Protein AF-U6DZ20-F1 (afdb_monomer)

Secondary structure (DSSP, 8-state):
-TT---SSHHHHHHHHHHHHHHHHHHHHHHHHHHHHHSSSPP-----EEEEEEETTEEEEEEESS---EEEEEETTTTEEEEEE-S----TTSHHHHHHHHHTT----

Radius of gyration: 18.18 Å; Cα contacts (8 Å, |Δi|>4): 104; chains: 1; bounding box: 45×32×55 Å

Foldseek 3Di:
DVDQDDDDPVVNVVVVVVVLVVVVVVVVVVVQVVQVPDVVRDPDDDWDWDWDDDPPDTDIDTGAQDWDWDFDQDPVVRDTDIDTPDDHQDCVDPVNVVVQVVVVHHDD

Solvent-accessible surface area (backbone atoms only — not comparable to full-atom values): 6803 Å² total; per-residue (Å²): 128,97,79,69,78,82,75,58,70,69,61,31,52,54,49,54,54,49,52,53,53,53,49,55,53,52,51,51,57,54,47,52,56,55,30,64,72,41,90,75,55,62,85,80,83,82,66,49,72,46,80,50,77,52,94,94,45,78,46,71,49,70,46,36,68,61,78,47,70,45,82,41,78,38,81,91,77,75,42,78,44,82,41,77,67,54,72,61,54,44,65,85,41,68,70,47,33,51,53,39,43,76,72,74,46,86,81,132

Mean predicted aligned error: 4.15 Å

Structure (mmCIF, N/CA/C/O backbone):
data_AF-U6DZ20-F1
#
_entry.id   AF-U6DZ20-F1
#
loop_
_atom_site.group_PDB
_atom_site.id
_atom_site.type_symbol
_atom_site.label_atom_id
_atom_site.label_alt_id
_atom_site.label_comp_id
_atom_site.label_asym_id
_atom_site.label_entity_id
_atom_site.label_seq_id
_atom_site.pdbx_PDB_ins_code
_atom_site.Cartn_x
_atom_site.Cartn_y
_atom_site.Cartn_z
_atom_site.occupancy
_atom_site.B_iso_or_equiv
_atom_site.auth_seq_id
_atom_site.auth_comp_id
_atom_site.auth_asym_id
_atom_site.auth_atom_id
_atom_site.pdbx_PDB_model_num
ATOM 1 N N . ILE A 1 1 ? -23.688 -5.028 -3.957 1.00 56.12 1 ILE A N 1
ATOM 2 C CA . ILE A 1 1 ? -22.399 -5.639 -4.372 1.00 56.12 1 ILE A CA 1
ATOM 3 C C . ILE A 1 1 ? -22.616 -7.149 -4.520 1.00 56.12 1 ILE A C 1
ATOM 5 O O . ILE A 1 1 ? -22.751 -7.832 -3.519 1.00 56.12 1 ILE A O 1
ATOM 9 N N . ARG A 1 2 ? -22.786 -7.683 -5.741 1.00 57.16 2 ARG A N 1
ATOM 10 C CA . ARG A 1 2 ? -23.259 -9.078 -5.939 1.00 57.16 2 ARG A CA 1
ATOM 11 C C . ARG A 1 2 ? -22.170 -10.167 -5.801 1.00 57.16 2 ARG A C 1
ATOM 13 O O . ARG A 1 2 ? -22.511 -11.341 -5.854 1.00 57.16 2 ARG A O 1
ATOM 20 N N . LYS A 1 3 ? -20.891 -9.806 -5.606 1.00 79.50 3 LYS A N 1
ATOM 21 C CA . LYS A 1 3 ? -19.743 -10.742 -5.533 1.00 79.50 3 LYS A CA 1
ATOM 22 C C . LYS A 1 3 ? -18.780 -10.479 -4.356 1.00 79.50 3 LYS A C 1
ATOM 24 O O . LYS A 1 3 ? -17.580 -10.680 -4.504 1.00 79.50 3 LYS A O 1
ATOM 29 N N . PHE A 1 4 ? -19.262 -9.992 -3.210 1.00 84.75 4 PHE A N 1
ATOM 30 C CA . PHE A 1 4 ? -18.391 -9.928 -2.027 1.00 84.75 4 PHE A CA 1
ATOM 31 C C . PHE A 1 4 ? -18.169 -11.345 -1.457 1.00 84.75 4 PHE A C 1
ATOM 33 O O . PHE A 1 4 ? -19.120 -12.137 -1.503 1.00 84.75 4 PHE A O 1
ATOM 40 N N . PRO A 1 5 ? -16.963 -11.697 -0.964 1.00 85.25 5 PRO A N 1
ATOM 41 C CA . PRO A 1 5 ? -16.708 -13.009 -0.373 1.00 85.25 5 PRO A CA 1
ATOM 42 C C . PRO A 1 5 ? -17.692 -13.323 0.760 1.00 85.25 5 PRO A C 1
ATOM 44 O O . PRO A 1 5 ? -18.038 -12.450 1.553 1.00 85.25 5 PRO A O 1
ATOM 47 N N . LYS A 1 6 ? -18.147 -14.576 0.828 1.00 86.00 6 LYS A N 1
ATOM 48 C CA . LYS A 1 6 ? -19.041 -15.085 1.877 1.00 86.00 6 LYS A CA 1
ATOM 49 C C . LYS A 1 6 ? -18.373 -16.269 2.565 1.00 86.00 6 LYS A C 1
ATOM 51 O O . LYS A 1 6 ? -17.723 -17.065 1.891 1.00 86.00 6 LYS A O 1
ATOM 56 N N . GLY A 1 7 ? -18.567 -16.403 3.869 1.00 86.88 7 GLY A N 1
ATOM 57 C CA . GLY A 1 7 ? -17.974 -17.470 4.671 1.00 86.88 7 GLY A CA 1
ATOM 58 C C . GLY A 1 7 ? -17.719 -17.002 6.097 1.00 86.88 7 GLY A C 1
ATOM 59 O O . GLY A 1 7 ? -18.221 -15.955 6.506 1.00 86.88 7 GLY A O 1
ATOM 60 N N . ASP A 1 8 ? -16.934 -17.773 6.840 1.00 91.12 8 ASP A N 1
ATOM 61 C CA . ASP A 1 8 ? -16.396 -17.332 8.122 1.00 91.12 8 ASP A CA 1
ATOM 62 C C . ASP A 1 8 ? -15.443 -16.134 7.946 1.00 91.12 8 ASP A C 1
ATOM 64 O O . ASP A 1 8 ? -14.882 -15.902 6.870 1.00 91.12 8 ASP A O 1
ATOM 68 N N . VAL A 1 9 ? -15.259 -15.374 9.027 1.00 88.81 9 VAL A N 1
ATOM 69 C CA . VAL A 1 9 ? -14.494 -14.116 9.026 1.00 88.81 9 VAL A CA 1
ATOM 70 C C . VAL A 1 9 ? -13.070 -14.316 8.500 1.00 88.81 9 VAL A C 1
ATOM 72 O O . VAL A 1 9 ? -12.616 -13.540 7.663 1.00 88.81 9 VAL A O 1
ATOM 75 N N . ILE A 1 10 ? -12.391 -15.393 8.906 1.00 92.00 10 ILE A N 1
ATOM 76 C CA . ILE A 1 10 ? -10.995 -15.663 8.529 1.00 92.00 10 ILE A CA 1
ATOM 77 C C . ILE A 1 10 ? -10.888 -15.897 7.017 1.00 92.00 10 ILE A C 1
ATOM 79 O O . ILE A 1 10 ? -9.997 -15.362 6.347 1.00 92.00 10 ILE A O 1
ATOM 83 N N . SER A 1 11 ? -11.807 -16.686 6.460 1.00 93.50 11 SER A N 1
ATOM 84 C CA . SER A 1 11 ? -11.865 -16.967 5.025 1.00 93.50 11 SER A CA 1
ATOM 85 C C . SER A 1 11 ? -12.145 -15.709 4.195 1.00 93.50 11 SER A C 1
ATOM 87 O O . SER A 1 11 ? -11.489 -15.466 3.172 1.00 93.50 11 SER A O 1
ATOM 89 N N . VAL A 1 12 ? -13.069 -14.862 4.661 1.00 93.06 12 VAL A N 1
ATOM 90 C CA . VAL A 1 12 ? -13.388 -13.577 4.023 1.00 93.06 12 VAL A CA 1
ATOM 91 C C . VAL A 1 12 ? -12.174 -12.647 4.044 1.00 93.06 12 VAL A C 1
ATOM 93 O O . VAL A 1 12 ? -11.770 -12.164 2.985 1.00 93.06 12 VAL A O 1
ATOM 96 N N . GLU A 1 13 ? -11.532 -12.451 5.197 1.00 94.00 13 GLU A N 1
ATOM 97 C CA . GLU A 1 13 ? -10.351 -11.587 5.335 1.00 94.00 13 GLU A CA 1
ATOM 98 C C . GLU A 1 13 ? -9.191 -12.036 4.441 1.00 94.00 13 GLU A C 1
ATOM 100 O O . GLU A 1 13 ? -8.581 -11.220 3.742 1.00 94.00 13 GLU A O 1
ATOM 105 N N . LYS A 1 14 ? -8.911 -13.344 4.400 1.00 95.44 14 LYS A N 1
ATOM 106 C CA . LYS A 1 14 ? -7.876 -13.912 3.525 1.00 95.44 14 LYS A CA 1
ATOM 107 C C . LYS A 1 14 ? -8.179 -13.643 2.053 1.00 95.44 14 LYS A C 1
ATOM 109 O O . LYS A 1 14 ? -7.268 -13.320 1.286 1.00 95.44 14 LYS A O 1
ATOM 114 N N . THR A 1 15 ? -9.446 -13.764 1.665 1.00 95.88 15 THR A N 1
ATOM 115 C CA . THR A 1 15 ? -9.889 -13.517 0.291 1.00 95.88 15 THR A CA 1
ATOM 116 C C . THR A 1 15 ? -9.751 -12.042 -0.070 1.00 95.88 15 THR A C 1
ATOM 118 O O . THR A 1 15 ? -9.144 -11.731 -1.091 1.00 95.88 15 THR A O 1
ATOM 121 N N . VAL A 1 16 ? -10.219 -11.128 0.786 1.00 96.12 16 VAL A N 1
ATOM 122 C CA . VAL A 1 16 ? -10.096 -9.676 0.571 1.00 96.12 16 VAL A CA 1
ATOM 123 C C . VAL A 1 16 ? -8.630 -9.258 0.472 1.00 96.12 16 VAL A C 1
ATOM 125 O O . VAL A 1 16 ? -8.258 -8.558 -0.470 1.00 96.12 16 VAL A O 1
ATOM 128 N N . LYS A 1 17 ? -7.770 -9.746 1.377 1.00 96.19 17 LYS A N 1
ATOM 129 C CA . LYS A 1 17 ? -6.324 -9.485 1.335 1.00 96.19 17 LYS A CA 1
ATOM 130 C C . LYS A 1 17 ? -5.707 -9.934 0.012 1.00 96.19 17 LYS A C 1
ATOM 132 O O . LYS A 1 17 ? -4.945 -9.182 -0.589 1.00 96.19 17 LYS A O 1
ATOM 137 N N . ARG A 1 18 ? -6.037 -11.146 -0.449 1.00 97.12 18 ARG A N 1
ATOM 138 C CA . ARG A 1 18 ? -5.556 -11.660 -1.736 1.00 97.12 18 ARG A CA 1
ATOM 139 C C . ARG A 1 18 ? -6.039 -10.796 -2.897 1.00 97.12 18 ARG A C 1
ATOM 141 O O . ARG A 1 18 ? -5.224 -10.408 -3.720 1.00 97.12 18 ARG A O 1
ATOM 148 N N . CYS A 1 19 ? -7.326 -10.456 -2.941 1.00 97.00 19 CYS A N 1
ATOM 149 C CA . CYS A 1 19 ? -7.880 -9.615 -3.999 1.00 97.00 19 CYS A CA 1
ATOM 150 C C . CYS A 1 19 ? -7.194 -8.247 -4.067 1.00 97.00 19 CYS A C 1
ATOM 152 O O . CYS A 1 19 ? -6.874 -7.795 -5.162 1.00 97.00 19 CYS A O 1
ATOM 154 N N . LEU A 1 20 ? -6.934 -7.603 -2.925 1.00 97.06 20 LEU A N 1
ATOM 155 C CA . LEU A 1 20 ? -6.216 -6.326 -2.884 1.00 97.06 20 LEU A CA 1
ATOM 156 C C . LEU A 1 20 ? -4.781 -6.471 -3.410 1.00 97.06 20 LEU A C 1
ATOM 158 O O . LEU A 1 20 ? -4.373 -5.693 -4.266 1.00 97.06 20 LEU A O 1
ATOM 162 N N . LEU A 1 21 ? -4.040 -7.493 -2.967 1.00 97.56 21 LEU A N 1
ATOM 163 C CA . LEU A 1 21 ? -2.680 -7.756 -3.454 1.00 97.56 21 LEU A CA 1
ATOM 164 C C . LEU A 1 21 ? -2.645 -8.018 -4.966 1.00 97.56 21 LEU A C 1
ATOM 166 O O . LEU A 1 21 ? -1.861 -7.393 -5.680 1.00 97.56 21 LEU A O 1
ATOM 170 N N . ASP A 1 22 ? -3.516 -8.905 -5.449 1.00 97.81 22 ASP A N 1
ATOM 171 C CA . ASP A 1 22 ? -3.601 -9.270 -6.864 1.00 97.81 22 ASP A CA 1
ATOM 172 C C . ASP A 1 22 ? -4.001 -8.053 -7.716 1.00 97.81 22 ASP A C 1
ATOM 174 O O . ASP A 1 22 ? -3.451 -7.851 -8.795 1.00 97.81 22 ASP A O 1
ATOM 178 N N . THR A 1 23 ? -4.892 -7.190 -7.210 1.00 97.38 23 THR A N 1
ATOM 179 C CA . THR A 1 23 ? -5.319 -5.966 -7.910 1.00 97.38 23 THR A CA 1
ATOM 180 C C . THR A 1 23 ? -4.175 -4.968 -8.060 1.00 97.38 23 THR A C 1
ATOM 182 O O . THR A 1 23 ? -3.975 -4.445 -9.156 1.00 97.38 23 THR A O 1
ATOM 185 N N . PHE A 1 24 ? -3.405 -4.712 -6.996 1.00 97.81 24 PHE A N 1
ATOM 186 C CA . PHE A 1 24 ? -2.262 -3.792 -7.059 1.00 97.81 24 PHE A CA 1
ATOM 187 C C . PHE A 1 24 ? -1.210 -4.301 -8.046 1.00 97.81 24 PHE A C 1
ATOM 189 O O . PHE A 1 24 ? -0.769 -3.551 -8.912 1.00 97.81 24 PHE A O 1
ATOM 196 N N . LYS A 1 25 ? -0.868 -5.592 -7.965 1.00 97.94 25 LYS A N 1
ATOM 197 C CA . LYS A 1 25 ? 0.098 -6.217 -8.871 1.00 97.94 25 LYS A CA 1
ATOM 198 C C . LYS A 1 25 ? -0.367 -6.164 -10.327 1.00 97.94 25 LYS A C 1
ATOM 200 O O . LYS A 1 25 ? 0.394 -5.751 -11.193 1.00 97.94 25 LYS A O 1
ATOM 205 N N . HIS A 1 26 ? -1.613 -6.549 -10.592 1.00 98.12 26 HIS A N 1
ATOM 206 C CA . HIS A 1 26 ? -2.156 -6.546 -11.948 1.00 98.12 26 HIS A CA 1
ATOM 207 C C . HIS A 1 26 ? -2.218 -5.132 -12.540 1.00 98.12 26 HIS A C 1
ATOM 209 O O . HIS A 1 26 ? -1.873 -4.934 -13.701 1.00 98.12 26 HIS A O 1
ATOM 215 N N . THR A 1 27 ? -2.611 -4.141 -11.734 1.00 97.62 27 THR A N 1
ATOM 216 C CA . THR A 1 27 ? -2.645 -2.735 -12.161 1.00 97.62 27 THR A CA 1
ATOM 217 C C . THR A 1 27 ? -1.250 -2.234 -12.536 1.00 97.62 27 THR A C 1
ATOM 219 O O . THR A 1 27 ? -1.100 -1.602 -13.578 1.00 97.62 27 THR A O 1
ATOM 222 N N . ASP A 1 28 ? -0.233 -2.545 -11.726 1.00 97.75 28 ASP A N 1
ATOM 223 C CA . ASP A 1 28 ? 1.159 -2.168 -11.997 1.00 97.75 28 ASP A CA 1
ATOM 224 C C . ASP A 1 28 ? 1.689 -2.830 -13.280 1.00 97.75 28 ASP A C 1
ATOM 226 O O . ASP A 1 28 ? 2.238 -2.162 -14.154 1.00 97.75 28 ASP A O 1
ATOM 230 N N . GLU A 1 29 ? 1.435 -4.129 -13.460 1.00 98.00 29 GLU A N 1
ATOM 231 C CA . GLU A 1 29 ? 1.819 -4.864 -14.670 1.00 98.00 29 GLU A CA 1
ATOM 232 C C . GLU A 1 29 ? 1.187 -4.276 -15.943 1.00 98.00 29 GLU A C 1
ATOM 234 O O . GLU A 1 29 ? 1.869 -4.119 -16.959 1.00 98.00 29 GLU A O 1
ATOM 239 N N . GLU A 1 30 ? -0.104 -3.935 -15.907 1.00 97.88 30 GLU A N 1
ATOM 240 C CA . GLU A 1 30 ? -0.793 -3.311 -17.042 1.00 97.88 30 GLU A CA 1
ATOM 241 C C . GLU A 1 30 ? -0.302 -1.881 -17.299 1.00 97.88 30 GLU A C 1
ATOM 243 O O . GLU A 1 30 ? -0.083 -1.505 -18.455 1.00 97.88 30 GLU A O 1
ATOM 248 N N . PHE A 1 31 ? -0.055 -1.096 -16.245 1.00 96.81 31 PHE A N 1
ATOM 249 C CA . PHE A 1 31 ? 0.519 0.241 -16.380 1.00 96.81 31 PHE A CA 1
ATOM 250 C C . PHE A 1 31 ? 1.909 0.193 -17.020 1.00 96.81 31 PHE A C 1
ATOM 252 O O . PHE A 1 31 ? 2.162 0.933 -17.967 1.00 96.81 31 PHE A O 1
ATOM 259 N N . LEU A 1 32 ? 2.794 -0.710 -16.586 1.00 97.38 32 LEU A N 1
ATOM 260 C CA . LEU A 1 32 ? 4.146 -0.841 -17.140 1.00 97.38 32 LEU A CA 1
ATOM 261 C C . LEU A 1 32 ? 4.137 -1.206 -18.634 1.00 97.38 32 LEU A C 1
ATOM 263 O O . LEU A 1 32 ? 4.955 -0.688 -19.405 1.00 97.38 32 LEU A O 1
ATOM 267 N N . LYS A 1 33 ? 3.193 -2.047 -19.079 1.00 97.44 33 LYS A N 1
ATOM 268 C CA . LYS A 1 33 ? 2.995 -2.340 -20.513 1.00 97.44 33 LYS A CA 1
ATOM 269 C C . LYS A 1 33 ? 2.609 -1.083 -21.289 1.00 97.44 33 LYS A C 1
ATOM 271 O O . LYS A 1 33 ? 3.168 -0.823 -22.352 1.00 97.44 33 LYS A O 1
ATOM 276 N N . GLN A 1 34 ? 1.686 -0.285 -20.753 1.00 97.00 34 GLN A N 1
ATOM 277 C CA . GLN A 1 34 ? 1.280 0.967 -21.388 1.00 97.00 34 GLN A CA 1
ATOM 278 C C . GLN A 1 34 ? 2.429 1.977 -21.399 1.00 97.00 34 GLN A C 1
ATOM 280 O O . GLN A 1 34 ? 2.784 2.463 -22.469 1.00 97.00 34 GLN A O 1
ATOM 285 N N . ALA A 1 35 ? 3.058 2.228 -20.252 1.00 97.50 35 ALA A N 1
ATOM 286 C CA . ALA A 1 35 ? 4.150 3.179 -20.078 1.00 97.50 35 ALA A CA 1
ATOM 287 C C . ALA A 1 35 ? 5.337 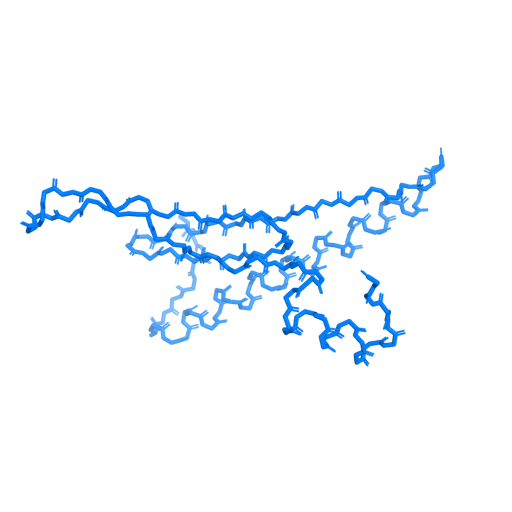2.908 -21.016 1.00 97.50 35 ALA A C 1
ATOM 289 O O . ALA A 1 35 ? 5.867 3.836 -21.631 1.00 97.50 35 ALA A O 1
ATOM 290 N N . SER A 1 36 ? 5.726 1.638 -21.174 1.00 97.31 36 SER A N 1
ATOM 291 C CA . SER A 1 36 ? 6.839 1.233 -22.046 1.00 97.31 36 SER A CA 1
ATOM 292 C C . SER A 1 36 ? 6.526 1.335 -23.544 1.00 97.31 36 SER A C 1
ATOM 294 O O . SER A 1 36 ? 7.447 1.466 -24.350 1.00 97.31 36 SER A O 1
ATOM 296 N N . SER A 1 37 ? 5.244 1.312 -23.927 1.00 97.50 37 SER A N 1
ATOM 297 C CA . SER A 1 37 ? 4.802 1.452 -25.323 1.00 97.50 37 SER A CA 1
ATOM 298 C C . SER A 1 37 ? 4.815 2.898 -25.847 1.00 97.50 37 SER A C 1
ATOM 300 O O . SER A 1 37 ? 4.763 3.112 -27.060 1.00 97.50 37 SER A O 1
ATOM 302 N N . GLN A 1 38 ? 4.906 3.892 -24.959 1.00 97.38 38 GLN A N 1
ATOM 303 C CA . GLN A 1 38 ? 4.864 5.315 -25.312 1.00 97.38 38 GLN A CA 1
ATOM 304 C C . GLN A 1 38 ? 6.206 5.830 -25.850 1.00 97.38 38 GLN A C 1
ATOM 306 O O . GLN A 1 38 ? 7.269 5.262 -25.592 1.00 97.38 38 GLN A O 1
ATOM 311 N N . LYS A 1 39 ? 6.169 6.939 -26.602 1.00 95.88 39 LYS A N 1
ATOM 312 C CA . LYS A 1 39 ? 7.365 7.628 -27.117 1.00 95.88 39 LYS A CA 1
ATOM 313 C C . LYS A 1 39 ? 7.302 9.127 -26.789 1.00 95.88 39 LYS A C 1
ATOM 315 O O . LYS A 1 39 ? 6.559 9.841 -27.460 1.00 95.88 39 LYS A O 1
ATOM 320 N N . PRO A 1 40 ? 8.088 9.618 -25.810 1.00 94.44 40 PRO A N 1
ATOM 321 C CA . PRO A 1 40 ? 9.018 8.870 -24.953 1.00 94.44 40 PRO A CA 1
ATOM 322 C C . PRO A 1 40 ? 8.299 7.932 -23.968 1.00 94.44 40 PRO A C 1
ATOM 324 O O . PRO A 1 40 ? 7.146 8.171 -23.614 1.00 94.44 40 PRO A O 1
ATOM 327 N N . ALA A 1 41 ? 8.995 6.881 -23.520 1.00 96.88 41 ALA A N 1
ATOM 328 C CA . ALA A 1 41 ? 8.479 5.997 -22.477 1.00 96.88 41 ALA A CA 1
ATOM 329 C C . ALA A 1 41 ? 8.255 6.793 -21.187 1.00 96.88 41 ALA A C 1
ATOM 331 O O . ALA A 1 41 ? 9.110 7.599 -20.795 1.00 96.88 41 ALA A O 1
ATOM 332 N N . TRP A 1 42 ? 7.121 6.559 -20.533 1.00 97.31 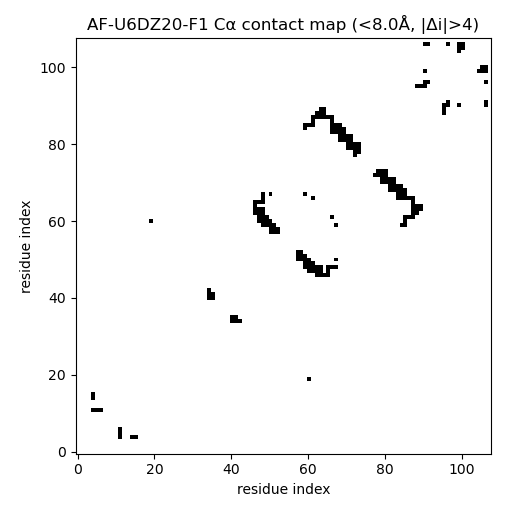42 TRP A N 1
ATOM 333 C CA . TRP A 1 42 ? 6.815 7.206 -19.262 1.00 97.31 42 TRP A CA 1
ATOM 334 C C . TRP A 1 42 ? 7.744 6.678 -18.170 1.00 97.31 42 TRP A C 1
ATOM 336 O O . TRP A 1 42 ? 8.067 5.489 -18.126 1.00 97.31 42 TRP A O 1
ATOM 346 N N . LYS A 1 43 ? 8.199 7.581 -17.303 1.00 95.44 43 LYS A N 1
ATOM 347 C CA . LYS A 1 43 ? 9.050 7.264 -16.139 1.00 95.44 43 LYS A CA 1
ATOM 348 C C . LYS A 1 43 ? 8.372 7.631 -14.823 1.00 95.44 43 LYS A C 1
ATOM 350 O O . LYS A 1 43 ? 9.002 7.630 -13.769 1.00 95.44 43 LYS A O 1
ATOM 355 N N . ASP A 1 44 ? 7.107 7.998 -14.924 1.00 95.06 44 ASP A N 1
ATOM 356 C CA . ASP A 1 44 ? 6.262 8.430 -13.839 1.00 95.06 44 ASP A CA 1
ATOM 357 C C . ASP A 1 44 ? 5.894 7.242 -12.951 1.00 95.06 44 ASP A C 1
ATOM 359 O O . ASP A 1 44 ? 5.844 6.088 -13.381 1.00 95.06 44 ASP A O 1
ATOM 363 N N . GLY A 1 45 ? 5.621 7.552 -11.694 1.00 94.75 45 GLY A N 1
ATOM 364 C CA . GLY A 1 45 ? 5.116 6.612 -10.710 1.00 94.75 45 GLY A CA 1
ATOM 365 C C . GLY A 1 45 ? 4.117 7.318 -9.811 1.00 94.75 45 GLY A C 1
ATOM 366 O O . GLY A 1 45 ? 4.021 8.546 -9.802 1.00 94.75 45 GLY A O 1
ATOM 367 N N . SER A 1 46 ? 3.360 6.541 -9.049 1.00 96.19 46 SER A N 1
ATOM 368 C CA . SER A 1 46 ? 2.401 7.081 -8.095 1.00 96.19 46 SER A CA 1
ATOM 369 C C . SER A 1 46 ? 2.368 6.235 -6.831 1.00 96.19 46 SER A C 1
ATOM 371 O O . SER A 1 46 ? 2.764 5.068 -6.833 1.00 96.19 46 SER A O 1
ATOM 373 N N . THR A 1 47 ? 1.895 6.838 -5.747 1.00 96.94 47 THR A N 1
ATOM 374 C CA . THR A 1 47 ? 1.512 6.118 -4.535 1.00 96.94 47 THR A CA 1
ATOM 375 C C . THR A 1 47 ? 0.074 5.624 -4.670 1.00 96.94 47 THR A C 1
ATOM 377 O O . THR A 1 47 ? -0.692 6.085 -5.516 1.00 96.94 47 THR A O 1
ATOM 380 N N . ALA A 1 48 ? -0.326 4.693 -3.810 1.00 97.50 48 ALA A N 1
ATOM 381 C CA . ALA A 1 48 ? -1.718 4.285 -3.711 1.00 97.50 48 ALA A CA 1
ATOM 382 C C . ALA A 1 48 ? -2.078 3.914 -2.272 1.00 97.50 48 ALA A C 1
ATOM 384 O O . ALA A 1 48 ? -1.541 2.964 -1.703 1.00 97.50 48 ALA A O 1
ATOM 385 N N . THR A 1 49 ? -3.046 4.631 -1.705 1.00 98.00 49 THR A N 1
ATOM 386 C CA . THR A 1 49 ? -3.702 4.269 -0.446 1.00 98.00 49 THR A CA 1
ATOM 387 C C . THR A 1 49 ? -5.180 4.026 -0.729 1.00 98.00 49 THR A C 1
ATOM 389 O O . THR A 1 49 ? -5.884 4.916 -1.197 1.00 98.00 49 THR A O 1
ATOM 392 N N . CYS A 1 50 ? -5.658 2.815 -0.457 1.00 97.50 50 CYS A N 1
ATOM 393 C CA . CYS A 1 50 ? -7.028 2.391 -0.715 1.00 97.50 50 CYS A CA 1
ATOM 394 C C . CYS A 1 50 ? -7.719 1.997 0.593 1.00 97.50 50 CYS A C 1
ATOM 396 O O . CYS A 1 50 ? -7.153 1.260 1.405 1.00 97.50 50 CYS A O 1
ATOM 398 N N . VAL A 1 51 ? -8.955 2.468 0.766 1.00 97.25 51 VAL A N 1
ATOM 399 C CA . VAL A 1 51 ? -9.855 2.074 1.853 1.00 97.25 51 VAL A CA 1
ATOM 400 C C . VAL A 1 51 ? -11.067 1.387 1.242 1.00 97.25 51 VAL A C 1
ATOM 402 O O . VAL A 1 51 ? -11.838 2.008 0.512 1.00 97.25 51 VAL A O 1
ATOM 405 N N . LEU A 1 52 ? -11.249 0.109 1.558 1.00 96.00 52 LEU A N 1
ATOM 406 C CA . LEU A 1 52 ? -12.444 -0.648 1.211 1.00 96.00 5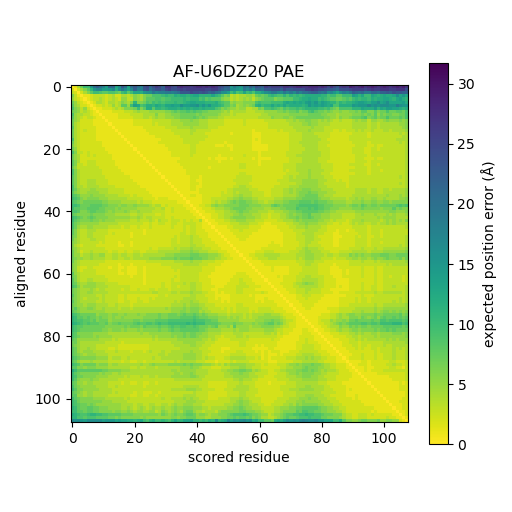2 LEU A CA 1
ATOM 407 C C . LEU A 1 52 ? -13.326 -0.766 2.456 1.00 96.00 52 LEU A C 1
ATOM 409 O O . LEU A 1 52 ? -12.979 -1.477 3.399 1.00 96.00 52 LEU A O 1
ATOM 413 N N . ALA A 1 53 ? -14.458 -0.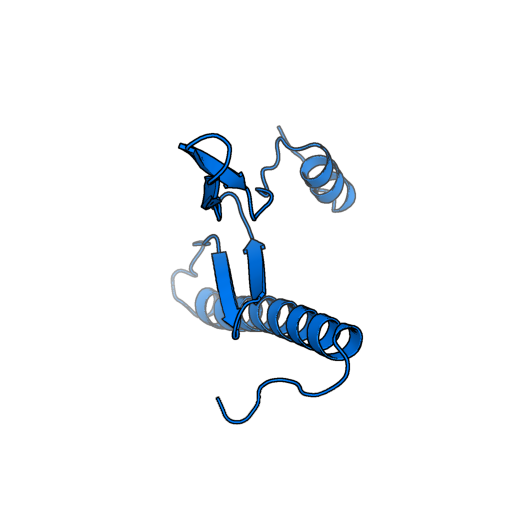065 2.444 1.00 94.88 53 ALA A N 1
ATOM 414 C CA . ALA A 1 53 ? -15.464 -0.125 3.498 1.00 94.88 53 ALA A CA 1
ATOM 415 C C . ALA A 1 53 ? -16.550 -1.147 3.144 1.00 94.88 53 ALA A C 1
ATOM 417 O O . ALA A 1 53 ? -17.189 -1.042 2.094 1.00 94.88 53 ALA A O 1
ATOM 418 N N . VAL A 1 54 ? -16.748 -2.135 4.016 1.0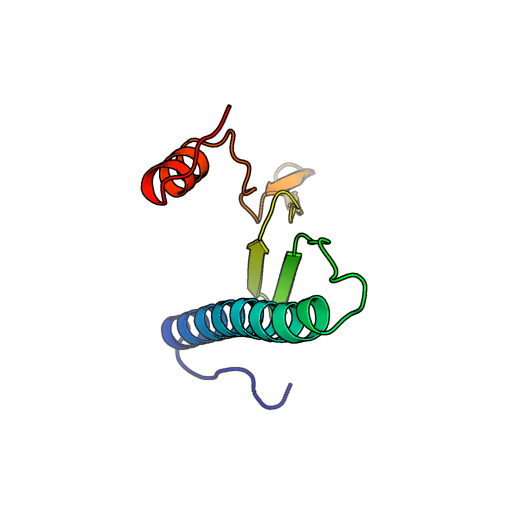0 91.62 54 VAL A N 1
ATOM 419 C CA . VAL A 1 54 ? -17.781 -3.166 3.872 1.00 91.62 54 VAL A CA 1
ATOM 420 C C . VAL A 1 54 ? -18.467 -3.333 5.210 1.00 91.62 54 VAL A C 1
ATOM 422 O O . VAL A 1 54 ? -17.848 -3.770 6.180 1.00 91.62 54 VAL A O 1
ATOM 425 N N . ASP A 1 55 ? -19.742 -2.960 5.253 1.00 89.38 55 ASP A N 1
ATOM 426 C CA . ASP A 1 55 ? -20.526 -2.882 6.481 1.00 89.38 55 ASP A CA 1
ATOM 427 C C . ASP A 1 55 ? -19.757 -2.092 7.561 1.00 89.38 55 ASP A C 1
ATOM 429 O O . ASP A 1 55 ? -19.494 -0.903 7.383 1.00 89.38 55 ASP A O 1
ATOM 433 N N . ASN A 1 56 ? -19.336 -2.756 8.640 1.00 91.31 56 ASN A N 1
ATOM 434 C CA . ASN A 1 56 ? -18.626 -2.145 9.768 1.00 91.31 56 ASN A CA 1
ATOM 435 C C . ASN A 1 56 ? -17.109 -2.418 9.764 1.00 91.31 56 ASN A C 1
ATOM 437 O O . ASN A 1 56 ? -16.443 -2.199 10.777 1.00 91.31 56 ASN A O 1
ATOM 441 N N . ILE A 1 57 ? -16.555 -2.923 8.657 1.00 92.88 57 ILE A N 1
ATOM 442 C CA . ILE A 1 57 ? -15.138 -3.282 8.527 1.00 92.88 57 ILE A CA 1
ATOM 443 C C . ILE A 1 57 ? -14.470 -2.393 7.474 1.00 92.88 57 ILE A C 1
ATOM 445 O O . ILE A 1 57 ? -14.982 -2.208 6.369 1.00 92.88 57 ILE A O 1
ATOM 449 N N . LEU A 1 58 ? -13.292 -1.865 7.816 1.00 95.50 58 LEU A N 1
ATOM 450 C CA . LEU A 1 58 ? -12.425 -1.125 6.901 1.00 95.50 58 LEU A CA 1
ATOM 451 C C . LEU A 1 58 ? -11.178 -1.957 6.583 1.00 95.50 58 LEU A C 1
ATOM 453 O O . LEU A 1 58 ? -10.410 -2.291 7.484 1.00 95.50 58 LEU A O 1
ATOM 457 N N . TYR A 1 59 ? -10.947 -2.238 5.302 1.00 96.69 59 TYR A N 1
ATOM 458 C CA . TYR A 1 59 ? -9.707 -2.837 4.809 1.00 96.69 59 TYR A CA 1
ATOM 459 C C . TYR A 1 59 ? -8.827 -1.762 4.183 1.00 96.69 59 TYR A C 1
ATOM 461 O O . TYR A 1 59 ? -9.290 -0.988 3.345 1.00 96.69 59 TYR A O 1
ATOM 469 N N . ILE A 1 60 ? -7.557 -1.728 4.576 1.00 97.75 60 ILE A N 1
ATOM 470 C CA . ILE A 1 60 ? -6.618 -0.670 4.203 1.00 97.75 60 ILE A CA 1
ATOM 471 C C . ILE A 1 60 ? -5.461 -1.297 3.436 1.00 97.75 60 ILE A C 1
ATOM 473 O O . ILE A 1 60 ? -4.766 -2.168 3.960 1.00 97.75 60 ILE A O 1
ATOM 477 N N . ALA A 1 61 ? -5.252 -0.858 2.199 1.00 97.75 61 ALA A N 1
ATOM 478 C CA . ALA A 1 61 ? -4.104 -1.237 1.384 1.00 97.75 61 ALA A CA 1
ATOM 479 C C . ALA A 1 61 ? -3.264 0.009 1.100 1.00 97.75 61 ALA A C 1
ATOM 481 O O . ALA A 1 61 ? -3.793 1.007 0.617 1.00 97.75 61 ALA A O 1
ATOM 482 N N . ASN A 1 62 ? -1.969 -0.041 1.414 1.00 97.56 62 ASN A N 1
ATOM 483 C CA . ASN A 1 62 ? -1.059 1.085 1.232 1.00 97.56 62 ASN A CA 1
ATOM 484 C C . ASN A 1 62 ? 0.189 0.679 0.446 1.00 97.56 62 ASN A C 1
ATOM 486 O O . ASN A 1 62 ? 0.832 -0.322 0.768 1.00 97.56 62 ASN A O 1
ATOM 490 N N . LEU A 1 63 ? 0.548 1.496 -0.540 1.00 97.19 63 LEU A N 1
ATOM 491 C CA . LEU A 1 63 ? 1.772 1.402 -1.319 1.00 97.19 63 LEU A CA 1
ATOM 492 C C . LEU A 1 63 ? 2.368 2.805 -1.489 1.00 97.19 63 LEU A C 1
ATOM 494 O O . LEU A 1 63 ? 1.871 3.612 -2.272 1.00 97.19 63 LEU A O 1
ATOM 498 N N . GLY A 1 64 ? 3.434 3.084 -0.741 1.00 97.12 64 GLY A N 1
ATOM 499 C CA . GLY A 1 64 ? 4.136 4.368 -0.753 1.00 97.12 64 GLY A CA 1
ATOM 500 C C . GLY A 1 64 ? 4.028 5.107 0.579 1.00 97.12 64 GLY A C 1
ATOM 501 O O . GLY A 1 64 ? 3.736 4.515 1.620 1.00 97.12 64 GLY A O 1
ATOM 502 N N . ASP A 1 65 ? 4.282 6.408 0.549 1.00 96.44 65 ASP A N 1
ATOM 503 C CA . ASP A 1 65 ? 4.349 7.301 1.713 1.00 96.44 65 ASP A CA 1
ATOM 504 C C . ASP A 1 65 ? 3.052 8.094 1.967 1.00 96.44 65 ASP A C 1
ATOM 506 O O . ASP A 1 65 ? 2.959 8.877 2.912 1.00 96.44 65 ASP A O 1
ATOM 510 N N . SER A 1 66 ? 2.010 7.844 1.171 1.00 97.12 66 SER A N 1
ATOM 511 C CA . SER A 1 66 ? 0.649 8.292 1.477 1.00 97.12 66 SER A CA 1
ATOM 512 C C . SER A 1 66 ? 0.096 7.604 2.736 1.00 97.12 66 SER A C 1
ATOM 514 O O . SER A 1 66 ? 0.602 6.568 3.183 1.00 97.12 66 SER A O 1
ATOM 516 N N . ARG A 1 67 ? -0.922 8.216 3.361 1.00 96.31 67 ARG A N 1
ATOM 517 C CA . ARG A 1 67 ? -1.426 7.809 4.684 1.00 96.31 67 ARG A CA 1
ATOM 518 C C . ARG A 1 67 ? -2.948 7.735 4.736 1.00 96.31 67 ARG A C 1
ATOM 520 O O . ARG A 1 67 ? -3.633 8.628 4.249 1.00 96.31 67 ARG A O 1
ATOM 527 N N . ALA A 1 68 ? -3.460 6.720 5.428 1.00 97.75 68 ALA A N 1
ATOM 528 C CA . ALA A 1 68 ? -4.842 6.646 5.886 1.00 97.75 68 ALA A CA 1
ATOM 529 C C . ALA A 1 68 ? -4.899 6.918 7.395 1.00 97.75 68 ALA A C 1
ATOM 531 O O . ALA A 1 68 ? -4.205 6.266 8.177 1.00 97.75 68 ALA A O 1
ATOM 532 N N . ILE A 1 69 ? -5.737 7.871 7.810 1.00 97.88 69 ILE A N 1
ATOM 533 C CA . ILE A 1 69 ? -5.931 8.249 9.215 1.00 97.88 69 ILE A CA 1
ATOM 534 C C . ILE A 1 69 ? -7.431 8.257 9.514 1.00 97.88 69 ILE A C 1
ATOM 536 O O . ILE A 1 69 ? -8.206 8.873 8.786 1.00 97.88 69 ILE A O 1
ATOM 540 N N . LEU A 1 70 ? -7.838 7.591 10.594 1.00 97.44 70 LEU A N 1
ATOM 541 C CA . LEU A 1 70 ? -9.208 7.614 11.101 1.00 97.44 70 LEU A CA 1
ATOM 542 C C . LEU A 1 70 ? -9.326 8.622 12.240 1.00 97.44 70 LEU A C 1
ATOM 544 O O . LEU A 1 70 ? -8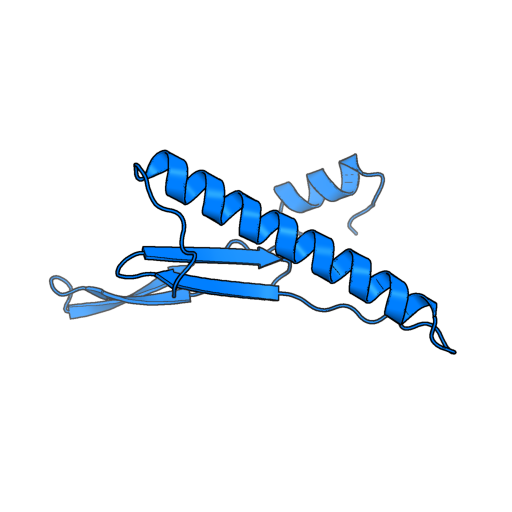.666 8.480 13.268 1.00 97.44 70 LEU A O 1
ATOM 548 N N . CYS A 1 71 ? -10.214 9.600 12.082 1.00 97.69 71 CYS A N 1
ATOM 549 C CA . CYS A 1 71 ? -10.660 10.429 13.193 1.00 97.69 71 CYS A CA 1
ATOM 550 C C . CYS A 1 71 ? -11.746 9.673 13.966 1.00 97.69 71 CYS A C 1
ATOM 552 O O . CYS A 1 71 ? -12.793 9.347 13.408 1.00 97.69 71 CYS A O 1
ATOM 554 N N . ARG A 1 72 ? -11.491 9.365 15.238 1.00 97.06 72 ARG A N 1
ATOM 555 C CA . ARG A 1 72 ? -12.430 8.656 16.110 1.00 97.06 72 ARG A CA 1
ATOM 556 C C . ARG A 1 72 ? -12.788 9.532 17.299 1.00 97.06 72 ARG A C 1
ATOM 558 O O . ARG A 1 72 ? -11.910 9.902 18.073 1.00 97.06 72 ARG A O 1
ATOM 565 N N . PHE A 1 73 ? -14.072 9.833 17.452 1.00 97.62 73 PHE A N 1
ATOM 566 C CA . PHE A 1 73 ? -14.586 10.434 18.676 1.00 97.62 73 PHE A CA 1
ATOM 567 C C . PHE A 1 73 ? -14.605 9.385 19.792 1.00 97.62 73 PHE A C 1
ATOM 569 O O . PHE A 1 73 ? -15.044 8.255 19.578 1.00 97.62 73 PHE A O 1
ATOM 576 N N . ASN A 1 74 ? -14.088 9.743 20.962 1.00 96.38 74 ASN A N 1
ATOM 577 C CA . ASN A 1 74 ? -14.128 8.919 22.160 1.00 96.38 74 ASN A CA 1
ATOM 578 C C . ASN A 1 74 ? -15.126 9.547 23.142 1.00 96.38 74 ASN A C 1
ATOM 580 O O . ASN A 1 74 ? -14.906 10.659 23.623 1.00 96.38 74 ASN A O 1
ATOM 584 N N . GLU A 1 75 ? -16.211 8.825 23.425 1.00 97.00 75 GLU A N 1
ATOM 585 C CA . GLU A 1 75 ? -17.316 9.307 24.259 1.00 97.00 75 GLU A CA 1
ATOM 586 C C . GLU A 1 75 ? -16.918 9.515 25.728 1.00 97.00 75 GLU A C 1
ATOM 588 O O . GLU A 1 75 ? -17.393 10.452 26.358 1.00 97.00 75 GLU A O 1
ATOM 593 N N . GLU A 1 76 ? -16.006 8.715 26.280 1.00 96.62 76 GLU A N 1
ATOM 594 C CA . GLU A 1 76 ? -15.575 8.855 27.680 1.00 96.62 76 GLU A CA 1
ATOM 595 C C . GLU A 1 76 ? -14.741 10.123 27.893 1.00 96.62 76 GLU A C 1
ATOM 597 O O . GLU A 1 76 ? -14.943 10.885 28.834 1.00 96.62 76 GLU A O 1
ATOM 602 N N . SER A 1 77 ? -13.796 10.365 26.986 1.00 96.56 77 SER A N 1
ATOM 603 C CA . SER A 1 77 ? -12.887 11.512 27.048 1.00 96.56 77 SER A CA 1
ATOM 604 C C . SER A 1 77 ? -13.452 12.778 26.401 1.00 96.56 77 SER A C 1
ATOM 606 O O . SER A 1 77 ? -12.832 13.835 26.529 1.00 96.56 77 SER A O 1
ATOM 608 N N . GLN A 1 78 ? -14.588 12.675 25.694 1.00 97.19 78 GLN A N 1
ATOM 609 C CA . GLN A 1 78 ? -15.208 13.741 24.894 1.00 97.19 78 GLN A CA 1
ATOM 610 C C . GLN A 1 78 ? -14.215 14.414 23.926 1.00 97.19 78 GLN A C 1
ATOM 612 O O . GLN A 1 78 ? -14.238 15.626 23.705 1.00 97.19 78 GLN A O 1
ATOM 617 N N . LYS A 1 79 ? -13.294 13.628 23.358 1.00 97.81 79 LYS A N 1
ATOM 618 C CA . LYS A 1 79 ? -12.214 14.107 22.482 1.00 97.81 79 LYS A CA 1
ATOM 619 C C . LYS A 1 79 ? -12.119 13.276 21.211 1.00 97.81 79 LYS A C 1
ATOM 621 O O . LYS A 1 79 ? -12.464 12.097 21.184 1.00 97.81 79 LYS A O 1
ATOM 626 N N . HIS A 1 80 ? -11.599 13.897 20.157 1.00 97.81 80 HIS A N 1
ATOM 627 C CA . HIS A 1 80 ? -11.223 13.202 18.931 1.00 97.81 80 HIS A CA 1
ATOM 628 C C . HIS A 1 80 ? -9.795 12.663 19.047 1.00 97.81 80 HIS A C 1
ATOM 630 O O . HIS A 1 80 ? -8.895 13.367 19.505 1.00 97.81 80 HIS A O 1
ATOM 636 N N . ALA A 1 81 ? -9.586 11.432 18.591 1.00 97.00 81 ALA A N 1
ATOM 637 C CA . ALA A 1 81 ? -8.278 10.817 18.429 1.00 97.00 81 ALA A CA 1
ATOM 638 C C . ALA A 1 81 ? -8.016 10.527 16.947 1.00 97.00 81 ALA A C 1
ATOM 640 O O . ALA A 1 81 ? -8.902 10.061 16.228 1.00 97.00 81 ALA A O 1
ATOM 641 N N . ALA A 1 82 ? -6.787 10.778 16.500 1.00 97.38 82 ALA A N 1
ATOM 642 C CA . ALA A 1 82 ? -6.319 10.398 15.173 1.00 97.38 82 ALA A CA 1
ATOM 643 C C . ALA A 1 82 ? -5.629 9.031 15.250 1.00 97.38 82 ALA A C 1
ATOM 645 O O . ALA A 1 82 ? -4.619 8.876 15.936 1.00 97.38 82 ALA A O 1
ATOM 646 N N . LEU A 1 83 ? -6.173 8.038 14.552 1.00 96.88 83 LEU A N 1
ATOM 647 C CA . LEU A 1 83 ? -5.642 6.678 14.506 1.00 96.88 83 LEU A CA 1
ATOM 648 C C . LEU A 1 83 ? -5.012 6.429 13.136 1.00 96.88 83 LEU A C 1
ATOM 650 O O . LEU A 1 83 ? -5.706 6.480 12.121 1.00 96.88 83 LEU A O 1
ATOM 654 N N . SER A 1 84 ? -3.708 6.148 13.099 1.00 97.12 84 SER A N 1
ATOM 655 C CA . SER A 1 84 ? -3.044 5.757 11.851 1.00 97.12 84 SER A CA 1
ATOM 656 C C . SER A 1 84 ? -3.533 4.378 11.419 1.00 97.12 84 SER A C 1
ATOM 658 O O . SER A 1 84 ? -3.412 3.413 12.171 1.00 97.12 84 SER A O 1
ATOM 660 N N . LEU A 1 85 ? -4.083 4.289 10.211 1.00 97.75 85 LEU A N 1
ATOM 661 C CA . LEU A 1 85 ? -4.591 3.047 9.628 1.00 97.75 85 LEU A CA 1
ATOM 662 C C . LEU A 1 85 ? -3.600 2.389 8.659 1.00 97.75 85 LEU A C 1
ATOM 664 O O . LEU A 1 85 ? -3.784 1.237 8.273 1.00 97.75 85 LEU A O 1
ATOM 668 N N . SER A 1 86 ? -2.555 3.110 8.255 1.00 96.75 86 SER A N 1
ATOM 669 C CA . SER A 1 86 ? -1.508 2.615 7.364 1.00 96.75 86 SER A CA 1
ATOM 670 C C . SER A 1 86 ? -0.121 2.859 7.951 1.00 96.75 86 SER A C 1
ATOM 672 O O . SER A 1 86 ? 0.085 3.768 8.758 1.00 96.75 86 SER A O 1
ATOM 674 N N . LYS A 1 87 ? 0.845 2.059 7.497 1.00 95.25 87 LYS A N 1
ATOM 675 C CA . LYS A 1 87 ? 2.274 2.313 7.681 1.00 95.25 87 LYS A CA 1
ATOM 676 C C . LYS A 1 87 ? 2.829 2.873 6.376 1.00 95.25 87 LYS A C 1
ATOM 678 O O . LYS A 1 87 ? 2.590 2.301 5.316 1.00 95.25 87 LYS A O 1
ATOM 683 N N . GLU A 1 88 ? 3.532 3.994 6.460 1.00 94.62 88 GLU A N 1
ATOM 684 C CA . GLU A 1 88 ? 4.232 4.580 5.313 1.00 94.62 88 GLU A CA 1
ATOM 685 C C . GLU A 1 88 ? 5.357 3.659 4.848 1.00 94.62 88 GLU A C 1
ATOM 687 O O . GLU A 1 88 ? 6.019 3.042 5.677 1.00 94.62 88 GLU A O 1
ATOM 692 N N . HIS A 1 89 ? 5.620 3.611 3.547 1.00 96.12 89 HIS A N 1
ATOM 693 C CA . HIS A 1 89 ? 6.795 2.955 2.984 1.00 96.12 89 HIS A CA 1
ATOM 694 C C . HIS A 1 89 ? 7.795 4.019 2.529 1.00 96.12 89 HIS A C 1
ATOM 696 O O . HIS A 1 89 ? 7.712 4.538 1.420 1.00 96.12 89 HIS A O 1
ATOM 702 N N . ASN A 1 90 ? 8.735 4.350 3.414 1.00 92.81 90 ASN A N 1
ATOM 703 C CA . ASN A 1 90 ? 9.803 5.319 3.172 1.00 92.81 90 ASN A CA 1
ATOM 704 C C . ASN A 1 90 ? 11.164 4.615 3.327 1.00 92.81 90 ASN A C 1
ATOM 706 O O . ASN A 1 90 ? 11.339 3.909 4.324 1.00 92.81 90 ASN A O 1
ATOM 710 N N . PRO A 1 91 ? 12.142 4.818 2.420 1.00 94.94 91 PRO A N 1
ATOM 711 C CA . PRO A 1 91 ? 13.485 4.242 2.537 1.00 94.94 91 PRO A CA 1
ATOM 712 C C . PRO A 1 91 ? 14.203 4.487 3.873 1.00 94.94 91 PRO A C 1
ATOM 714 O O . PRO A 1 91 ? 15.096 3.724 4.236 1.00 94.94 91 PRO A O 1
ATOM 717 N N . THR A 1 92 ? 13.842 5.529 4.627 1.00 92.56 92 THR A N 1
ATOM 718 C CA . THR A 1 92 ? 14.430 5.793 5.953 1.00 92.56 92 THR A CA 1
ATOM 719 C C . THR A 1 92 ? 13.944 4.831 7.037 1.00 92.56 92 THR A C 1
ATOM 721 O O . THR A 1 92 ? 14.643 4.645 8.035 1.00 92.56 92 THR A O 1
ATOM 724 N N . GLN A 1 93 ? 12.784 4.193 6.853 1.00 93.75 93 GLN A N 1
ATOM 725 C CA . GLN A 1 93 ? 12.270 3.216 7.803 1.00 93.75 93 GLN A CA 1
ATOM 726 C C . GLN A 1 93 ? 13.118 1.951 7.781 1.00 93.75 93 GLN A C 1
ATOM 728 O O . GLN A 1 93 ? 13.442 1.432 6.717 1.00 93.75 93 GLN A O 1
ATOM 733 N N . TYR A 1 94 ? 13.415 1.420 8.968 1.00 95.00 94 TYR A N 1
ATOM 734 C CA . TYR A 1 94 ? 14.290 0.260 9.128 1.00 95.00 94 TYR A CA 1
ATOM 735 C C . TYR A 1 94 ? 13.869 -0.933 8.253 1.00 95.00 94 TYR A C 1
ATOM 737 O O . TYR A 1 94 ? 14.672 -1.423 7.465 1.00 95.00 94 TYR A O 1
ATOM 745 N N . GLU A 1 95 ? 12.598 -1.338 8.321 1.00 95.69 95 GLU A N 1
ATOM 746 C CA . GLU A 1 95 ? 12.079 -2.473 7.542 1.00 95.69 95 GLU A CA 1
ATOM 747 C C . GLU A 1 95 ? 12.221 -2.263 6.025 1.00 95.69 95 GLU A C 1
ATOM 749 O O . GLU A 1 95 ? 12.673 -3.157 5.310 1.00 95.69 95 GLU A O 1
ATOM 754 N N . GLU A 1 96 ? 11.905 -1.062 5.528 1.00 97.06 96 GLU A N 1
ATOM 755 C CA . GLU A 1 96 ? 12.008 -0.753 4.098 1.00 97.06 96 GLU A CA 1
ATOM 756 C C . GLU A 1 96 ? 13.461 -0.630 3.641 1.00 97.06 96 GLU A C 1
ATOM 758 O O . GLU A 1 96 ? 13.813 -1.140 2.577 1.00 97.06 96 GLU A O 1
ATOM 763 N N . ARG A 1 97 ? 14.337 -0.041 4.463 1.00 96.50 97 ARG A N 1
ATOM 764 C CA . ARG A 1 97 ? 15.783 -0.015 4.216 1.00 96.50 97 ARG A CA 1
ATOM 765 C C . ARG A 1 97 ? 16.329 -1.431 4.071 1.00 96.50 97 ARG A C 1
ATOM 767 O O . ARG A 1 97 ? 17.024 -1.715 3.096 1.00 96.50 97 ARG A O 1
ATOM 774 N N . MET A 1 98 ? 15.985 -2.320 5.002 1.00 97.12 98 MET A N 1
ATOM 775 C CA . MET A 1 98 ? 16.410 -3.719 4.965 1.00 97.12 98 MET A CA 1
ATOM 776 C C . MET A 1 98 ? 15.864 -4.440 3.730 1.00 97.12 98 MET A C 1
ATOM 778 O O . MET A 1 98 ? 16.609 -5.163 3.065 1.00 97.12 98 MET A O 1
ATOM 782 N N . ARG A 1 99 ? 14.593 -4.212 3.371 1.00 97.56 99 ARG A N 1
ATOM 783 C CA . ARG A 1 99 ? 13.982 -4.767 2.154 1.00 97.56 99 ARG A CA 1
ATOM 784 C C . ARG A 1 99 ? 14.732 -4.328 0.894 1.00 97.56 99 ARG A C 1
ATOM 786 O O . ARG A 1 99 ? 15.047 -5.173 0.057 1.00 97.56 99 ARG A O 1
ATOM 793 N N . ILE A 1 100 ? 15.040 -3.036 0.773 1.00 97.69 100 ILE A N 1
ATOM 794 C CA . ILE A 1 100 ? 15.773 -2.459 -0.365 1.00 97.69 100 ILE A CA 1
ATOM 795 C C . ILE A 1 100 ? 17.189 -3.042 -0.449 1.00 97.69 100 ILE A C 1
ATOM 797 O O . ILE A 1 100 ? 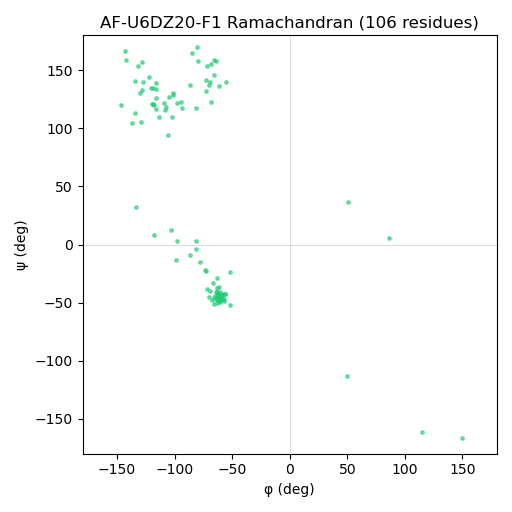17.601 -3.495 -1.516 1.00 97.69 100 ILE A O 1
ATOM 80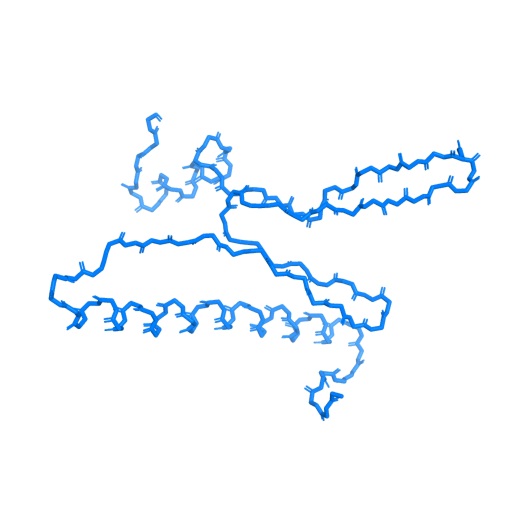1 N N . GLN A 1 101 ? 17.917 -3.087 0.669 1.00 96.81 101 GLN A N 1
ATOM 802 C CA . GLN A 1 101 ? 19.285 -3.616 0.715 1.00 96.81 101 GLN A CA 1
ATOM 803 C C . GLN A 1 101 ? 19.344 -5.109 0.384 1.00 96.81 101 GLN A C 1
ATOM 805 O O . GLN A 1 101 ? 20.203 -5.539 -0.383 1.00 96.81 101 GLN A O 1
ATOM 810 N N . LYS A 1 102 ? 18.391 -5.905 0.884 1.00 97.69 102 LYS A N 1
ATOM 811 C CA . LYS A 1 102 ? 18.283 -7.335 0.556 1.00 97.69 102 LYS A CA 1
ATOM 812 C C . LYS A 1 102 ? 18.005 -7.580 -0.931 1.00 97.69 102 LYS A C 1
ATOM 814 O O . LYS A 1 102 ? 18.408 -8.611 -1.460 1.00 97.69 102 LYS A O 1
ATOM 819 N N . ALA A 1 103 ? 17.342 -6.640 -1.604 1.00 97.50 103 ALA A N 1
ATOM 820 C CA . ALA A 1 103 ? 17.118 -6.672 -3.047 1.00 97.50 103 ALA A CA 1
ATOM 821 C C . ALA A 1 103 ? 18.322 -6.163 -3.873 1.00 97.50 103 ALA A C 1
ATOM 823 O O . ALA A 1 103 ? 18.223 -6.078 -5.093 1.00 97.50 103 ALA A O 1
ATOM 824 N N . GLY A 1 104 ? 19.448 -5.817 -3.232 1.00 97.81 104 GLY A N 1
ATOM 825 C CA . GLY A 1 104 ? 20.654 -5.295 -3.888 1.00 97.81 104 GLY A CA 1
ATOM 826 C C . GLY A 1 104 ? 20.653 -3.778 -4.113 1.00 97.81 104 GLY A C 1
ATOM 827 O O . GLY A 1 104 ? 21.572 -3.251 -4.737 1.00 97.81 104 GLY A O 1
ATOM 828 N N . GLY A 1 105 ? 19.639 -3.065 -3.613 1.00 96.62 105 GLY A N 1
ATOM 829 C CA . GLY A 1 105 ? 19.576 -1.606 -3.651 1.00 96.62 105 GLY A CA 1
ATOM 830 C C . GLY A 1 105 ? 20.402 -0.942 -2.545 1.00 96.62 105 GLY A C 1
ATOM 831 O O . GLY A 1 105 ? 20.850 -1.581 -1.596 1.00 96.62 105 GLY A O 1
ATOM 832 N N . ASN A 1 106 ? 20.572 0.377 -2.636 1.00 94.19 106 ASN A N 1
ATOM 833 C CA . ASN A 1 106 ? 21.231 1.178 -1.604 1.00 94.19 106 ASN A CA 1
ATOM 834 C C . ASN A 1 106 ? 20.339 2.362 -1.200 1.00 94.19 106 ASN A C 1
ATOM 836 O O . ASN A 1 106 ? 19.720 2.986 -2.058 1.00 94.19 106 ASN A O 1
ATOM 840 N N . VAL A 1 107 ? 20.299 2.674 0.096 1.00 93.00 107 VAL A N 1
ATOM 841 C CA . VAL A 1 107 ? 19.594 3.831 0.659 1.00 93.00 107 VAL A CA 1
ATOM 842 C C . VAL A 1 107 ? 20.641 4.782 1.231 1.00 93.00 107 VAL A C 1
ATOM 844 O O . VAL A 1 107 ? 21.276 4.455 2.239 1.00 93.00 107 VAL A O 1
ATOM 847 N N . ARG A 1 108 ? 20.815 5.931 0.578 1.00 85.06 108 ARG A N 1
ATOM 848 C CA . ARG A 1 108 ? 21.719 7.003 1.012 1.00 85.06 108 ARG A CA 1
ATOM 849 C C . ARG A 1 108 ? 21.018 7.970 1.954 1.00 85.06 108 ARG A C 1
ATOM 851 O O . ARG A 1 108 ? 19.791 8.144 1.794 1.00 85.06 108 ARG A O 1
#

InterPro domains:
  IPR001932 PPM-type phosphatase-like domain [PF00481] (15-108)
  IPR001932 PPM-type phosphatase-like domain [PS51746] (1-108)
  IPR001932 PPM-type phosphatase-like domain [cd00143] (1-107)
  IPR015655 Protein phosphatase 2C [PTHR13832] (18-107)
  IPR036457 PPM-type phosphatase-like domain superfamily [G3DSA:3.60.40.10] (6-108)
  IPR036457 PPM-type phosphatase-like domain superfamily [SSF81606] (12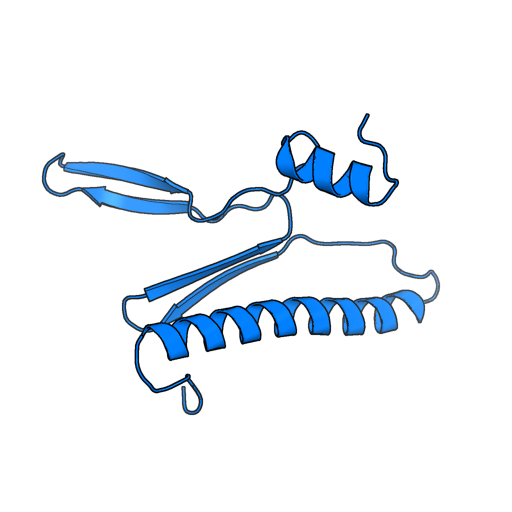-107)

Organism: Neovison vison (NCBI:txid452646)

Nearest PDB structures (foldseek):
  8apo-assembly1_Av  TM=3.010E-01  e=5.083E-01  Polytomella magna
  4ce4-assembly1_1  TM=3.194E-01  e=4.284E+00  Sus scrofa domesticus
  8c8z-assembly1_X  TM=3.399E-01  e=8.536E+00  Escherichia coli

Sequence (108 aa):
IRKFPKGDVISVEKTVKRCLLDTFKHTDEEFLKQASSQKPAWKDGSTATCVLAVDNILYIANLGDSRAILCRFNEESQKHAALSLSKEHNPTQYEERMRIQKAGGNVR

pLDDT: mean 94.82, std 6.2, range [56.12, 98.12]